Protein AF-A0A9D2QXW1-F1 (afdb_monomer)

pLDDT: mean 85.14, std 14.38, range [35.41, 95.31]

Foldseek 3Di:
DFADPVQWDWDWDADPQLKIKIKIAGNDPQKAWEWDDDDDLEITIDIDGDPDDDPPPSIYMDIWGANDLQWTQDPVRDIDGHDVPDWRWYDGPVDIDTGGSNCSSVVVGDPPPPDD

Sequence (116 aa):
PPAQSDEVNMTWAKDENGTVTLGFFPEILGVYLKVEDAGEDQILIRQYYDSQEEAAENGAFYTVNFIDEETIRLPDGTERTIEEGDSLKIQYEDKTEEISFSDLWEGSLPGDAQDD

Radius of gyration: 14.76 Å; Cα contacts (8 Å, |Δi|>4): 222; chains: 1; bounding box: 37×28×40 Å

Structure (mmCIF, N/CA/C/O backbone):
data_AF-A0A9D2QXW1-F1
#
_entry.id   AF-A0A9D2QXW1-F1
#
loop_
_atom_site.group_PDB
_atom_site.id
_atom_site.type_symbol
_atom_site.label_atom_id
_atom_site.label_alt_id
_atom_site.label_comp_id
_atom_site.label_asym_id
_atom_site.label_entity_id
_atom_site.label_seq_id
_atom_site.pdbx_PDB_ins_code
_atom_site.Cartn_x
_atom_site.Cartn_y
_atom_site.Cartn_z
_atom_site.occupancy
_atom_site.B_iso_or_equiv
_atom_site.auth_seq_id
_atom_site.auth_comp_id
_atom_site.auth_asym_id
_atom_site.auth_atom_id
_atom_site.pdbx_PDB_model_num
ATOM 1 N N . PRO A 1 1 ? 3.185 -6.755 -16.641 1.00 88.56 1 PRO A N 1
ATOM 2 C CA . PRO A 1 1 ? 3.061 -8.078 -15.969 1.00 88.56 1 PRO A CA 1
ATOM 3 C C . PRO A 1 1 ? 3.008 -7.853 -14.458 1.00 88.56 1 PRO A C 1
ATOM 5 O O . PRO A 1 1 ? 3.370 -6.747 -14.057 1.00 88.56 1 PRO A O 1
ATOM 8 N N . PRO A 1 2 ? 2.557 -8.811 -13.634 1.00 91.00 2 PRO A N 1
ATOM 9 C CA . PRO A 1 2 ? 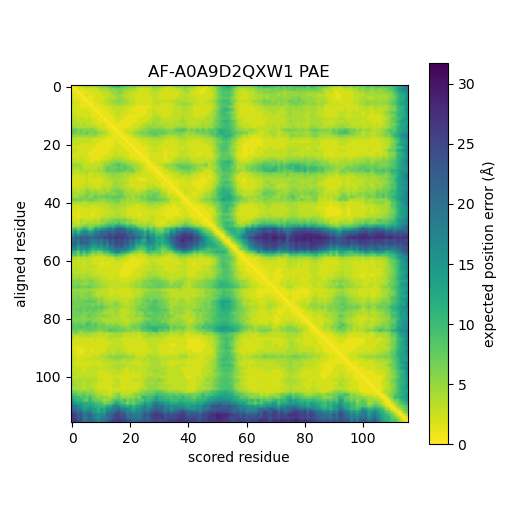2.830 -8.759 -12.200 1.00 91.00 2 PRO A CA 1
ATOM 10 C C . PRO A 1 2 ? 4.342 -8.645 -11.957 1.00 91.00 2 PRO A C 1
ATOM 12 O O . PRO A 1 2 ? 5.125 -9.132 -12.773 1.00 91.00 2 PRO A O 1
ATOM 15 N N . ALA A 1 3 ? 4.742 -7.935 -10.908 1.00 92.00 3 ALA A N 1
ATOM 16 C CA . ALA A 1 3 ? 6.149 -7.789 -10.556 1.00 92.00 3 ALA A CA 1
ATOM 17 C C . ALA A 1 3 ? 6.639 -8.976 -9.721 1.00 92.00 3 ALA A C 1
ATOM 19 O O . ALA A 1 3 ? 5.857 -9.536 -8.954 1.00 92.00 3 ALA A O 1
ATOM 20 N N . GLN A 1 4 ? 7.910 -9.354 -9.853 1.00 93.25 4 GLN A N 1
ATOM 21 C CA . GLN A 1 4 ? 8.541 -10.336 -8.963 1.00 93.25 4 GLN A CA 1
ATOM 22 C C . GLN A 1 4 ? 8.783 -9.698 -7.595 1.00 93.25 4 GLN A C 1
ATOM 24 O O . GLN A 1 4 ? 9.269 -8.571 -7.531 1.00 93.25 4 GLN A O 1
ATOM 29 N N . SER A 1 5 ? 8.451 -10.388 -6.503 1.00 91.19 5 SER A N 1
ATOM 30 C CA . SER A 1 5 ? 8.577 -9.792 -5.166 1.00 91.19 5 SER A CA 1
ATOM 31 C C . SER A 1 5 ? 10.026 -9.493 -4.772 1.00 91.19 5 SER A C 1
ATOM 33 O O . SER A 1 5 ? 10.285 -8.431 -4.221 1.00 91.19 5 SER A O 1
ATOM 35 N N . ASP A 1 6 ? 10.976 -10.355 -5.147 1.00 90.19 6 ASP A N 1
ATOM 36 C CA . ASP A 1 6 ? 12.422 -10.131 -4.977 1.00 90.19 6 ASP A CA 1
ATOM 37 C C . ASP A 1 6 ? 12.988 -8.988 -5.848 1.00 90.19 6 ASP A C 1
ATOM 39 O O . ASP A 1 6 ? 14.152 -8.638 -5.706 1.00 90.19 6 ASP A O 1
ATOM 43 N N . GLU A 1 7 ? 12.209 -8.413 -6.773 1.00 90.00 7 GLU A N 1
ATOM 44 C CA . GLU A 1 7 ? 12.621 -7.261 -7.598 1.00 90.00 7 GLU A CA 1
ATOM 45 C C . GLU A 1 7 ? 11.969 -5.946 -7.124 1.00 90.00 7 GLU A C 1
ATOM 47 O O . GLU A 1 7 ? 12.105 -4.902 -7.779 1.00 90.00 7 GLU A O 1
ATOM 52 N N . VAL A 1 8 ? 11.237 -5.988 -6.004 1.00 90.44 8 VAL A N 1
ATOM 53 C CA . VAL A 1 8 ? 10.485 -4.866 -5.440 1.00 90.44 8 VAL A CA 1
ATOM 54 C C . VAL A 1 8 ? 10.908 -4.623 -3.996 1.00 90.44 8 VAL A C 1
ATOM 56 O O . VAL A 1 8 ? 10.646 -5.420 -3.103 1.00 90.44 8 VAL A O 1
ATOM 59 N N . ASN A 1 9 ? 11.472 -3.448 -3.742 1.00 90.62 9 ASN A N 1
ATOM 60 C CA . ASN A 1 9 ? 11.731 -2.969 -2.396 1.00 90.62 9 ASN A CA 1
ATOM 61 C C . ASN A 1 9 ? 10.489 -2.258 -1.838 1.00 90.62 9 ASN A C 1
ATOM 63 O O . ASN A 1 9 ? 10.096 -1.198 -2.339 1.00 90.62 9 ASN A O 1
ATOM 67 N N . MET A 1 10 ? 9.896 -2.820 -0.783 1.00 90.81 10 MET A N 1
ATOM 68 C CA . MET A 1 10 ? 8.784 -2.210 -0.055 1.00 90.81 10 MET A CA 1
ATOM 69 C C . MET A 1 10 ? 9.299 -1.314 1.080 1.00 90.81 10 MET A C 1
ATOM 71 O O . MET A 1 10 ? 10.195 -1.684 1.829 1.00 90.81 10 MET A O 1
ATOM 75 N N . THR A 1 11 ? 8.709 -0.133 1.231 1.00 90.81 11 THR A N 1
ATOM 76 C CA . THR A 1 11 ? 8.967 0.801 2.333 1.00 90.81 11 THR A CA 1
ATOM 77 C C . THR A 1 11 ? 7.670 1.135 3.044 1.00 90.81 11 THR A C 1
ATOM 79 O O . THR A 1 11 ? 6.631 1.234 2.392 1.00 90.81 11 THR A O 1
ATOM 82 N N . TRP A 1 12 ? 7.742 1.422 4.338 1.00 92.88 12 TRP A N 1
ATOM 83 C CA . TRP A 1 12 ? 6.607 1.878 5.131 1.00 92.88 12 TRP A CA 1
ATOM 84 C C . TRP A 1 12 ? 6.896 3.227 5.774 1.00 92.88 12 TRP A C 1
ATOM 86 O O . TRP A 1 12 ? 8.006 3.491 6.237 1.00 92.88 12 TRP A O 1
ATOM 96 N N . ALA A 1 13 ? 5.883 4.082 5.806 1.00 91.75 13 ALA A N 1
ATOM 97 C CA . ALA A 1 13 ? 5.908 5.327 6.550 1.00 91.75 13 ALA A CA 1
ATOM 98 C C . ALA A 1 13 ? 4.529 5.603 7.139 1.00 91.75 13 ALA A C 1
ATOM 100 O O . ALA A 1 13 ? 3.516 5.418 6.466 1.00 91.75 13 ALA A O 1
ATOM 101 N N . LYS A 1 14 ? 4.489 6.106 8.370 1.00 93.00 14 LYS A N 1
ATOM 102 C CA . LYS A 1 14 ? 3.265 6.576 9.017 1.00 93.00 14 LYS A CA 1
ATOM 103 C C . LYS A 1 14 ? 3.411 8.036 9.399 1.00 93.00 14 LYS A C 1
ATOM 105 O O . LYS A 1 14 ?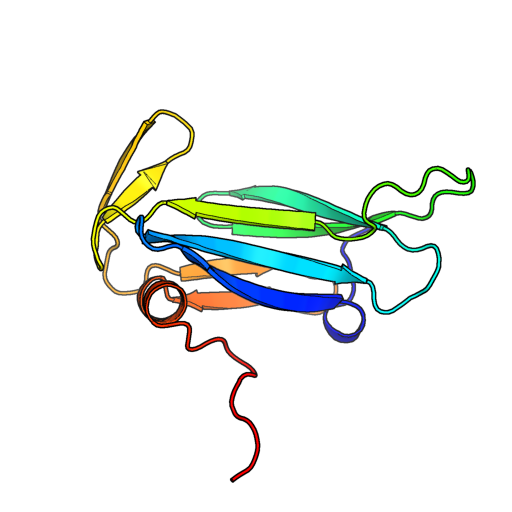 4.387 8.417 10.040 1.00 93.00 14 LYS A O 1
ATOM 110 N N . ASP A 1 15 ? 2.435 8.833 8.993 1.00 92.31 15 ASP A N 1
ATOM 111 C CA . ASP A 1 15 ? 2.358 10.246 9.347 1.00 92.31 15 ASP A CA 1
ATOM 112 C C . ASP A 1 15 ? 1.656 10.458 10.702 1.00 92.31 15 ASP A C 1
ATOM 114 O O . ASP A 1 15 ? 0.933 9.588 11.196 1.00 92.31 15 ASP A O 1
ATOM 118 N N . GLU A 1 16 ? 1.829 11.646 11.290 1.00 89.31 16 GLU A N 1
ATOM 119 C CA . GLU A 1 16 ? 1.191 12.064 12.545 1.00 89.31 16 GLU A CA 1
ATOM 120 C C . GLU A 1 16 ? -0.347 11.973 12.508 1.00 89.31 16 GLU A C 1
ATOM 122 O O . GLU A 1 16 ? -0.978 11.835 13.555 1.00 89.31 16 GLU A O 1
ATOM 127 N N . ASN A 1 17 ? -0.959 12.010 11.318 1.00 88.12 17 ASN A N 1
ATOM 128 C CA . ASN A 1 17 ? -2.407 11.879 11.130 1.00 88.12 17 ASN A CA 1
ATOM 129 C C . ASN A 1 17 ? -2.910 10.424 11.051 1.00 88.12 17 ASN A C 1
ATOM 131 O O . ASN A 1 17 ? -4.094 10.214 10.805 1.00 88.12 17 ASN A O 1
ATOM 135 N N . GLY A 1 18 ? -2.039 9.421 11.212 1.00 88.00 18 GLY A N 1
ATOM 136 C CA . GLY A 1 18 ? -2.423 8.007 11.117 1.00 88.00 18 GLY A CA 1
ATOM 137 C C . GLY A 1 18 ? -2.481 7.461 9.686 1.00 88.00 18 GLY A C 1
ATOM 138 O O . GLY A 1 18 ? -2.815 6.297 9.481 1.00 88.00 18 GLY A O 1
ATOM 139 N N . THR A 1 19 ? -2.113 8.253 8.678 1.00 93.94 19 THR A N 1
ATOM 140 C CA . THR A 1 19 ? -1.974 7.753 7.306 1.00 93.94 19 THR A CA 1
ATOM 141 C C . THR A 1 19 ? -0.704 6.919 7.180 1.00 93.94 19 THR A C 1
ATOM 143 O O . THR A 1 19 ? 0.406 7.431 7.333 1.00 93.94 19 THR A O 1
ATOM 146 N N . VAL A 1 20 ? -0.878 5.641 6.857 1.00 94.31 20 VAL A N 1
ATOM 147 C CA . VAL A 1 20 ? 0.195 4.709 6.516 1.00 94.31 20 VAL A CA 1
ATOM 148 C C . VAL A 1 20 ? 0.384 4.707 5.003 1.00 94.31 20 VAL A C 1
ATOM 150 O O . VAL A 1 20 ? -0.577 4.586 4.248 1.00 94.31 20 VAL A O 1
ATOM 153 N N . THR A 1 21 ? 1.626 4.832 4.556 1.00 93.88 21 THR A N 1
ATOM 154 C CA . THR A 1 21 ? 2.027 4.794 3.150 1.00 93.88 21 THR A CA 1
ATOM 155 C C . THR A 1 21 ? 2.978 3.629 2.933 1.00 93.88 21 THR A C 1
ATOM 157 O O . THR A 1 21 ? 4.044 3.572 3.545 1.00 93.88 21 THR A O 1
ATOM 160 N N . LEU A 1 22 ? 2.601 2.729 2.031 1.00 93.31 22 LEU A N 1
ATOM 161 C CA . LEU A 1 22 ? 3.466 1.699 1.478 1.00 93.31 22 LEU A CA 1
ATOM 162 C C . LEU A 1 22 ? 4.027 2.194 0.147 1.00 93.31 22 LEU A C 1
ATOM 164 O O . LEU A 1 22 ? 3.273 2.494 -0.779 1.00 93.31 22 LEU A O 1
ATOM 168 N N . GLY A 1 23 ? 5.346 2.301 0.064 1.00 92.81 23 GLY A N 1
ATOM 169 C CA . GLY A 1 23 ? 6.066 2.579 -1.176 1.00 92.81 23 GLY A CA 1
ATOM 170 C C . GLY A 1 23 ? 6.635 1.289 -1.748 1.00 92.81 23 GLY A C 1
ATOM 171 O O . GLY A 1 23 ? 7.222 0.507 -1.014 1.00 92.81 23 GLY A O 1
ATOM 172 N N . PHE A 1 24 ? 6.478 1.071 -3.046 1.00 92.38 24 PHE A N 1
ATOM 173 C CA . PHE A 1 24 ? 7.015 -0.071 -3.779 1.00 92.38 24 PHE A CA 1
ATOM 174 C C . PHE A 1 24 ? 7.978 0.460 -4.823 1.00 92.38 24 PHE A C 1
ATOM 176 O O . PHE A 1 24 ? 7.554 1.182 -5.722 1.00 92.38 24 PHE A O 1
ATOM 183 N N . PHE A 1 25 ? 9.255 0.108 -4.734 1.00 90.38 25 PHE A N 1
ATOM 184 C CA . PHE A 1 25 ? 10.288 0.617 -5.630 1.00 90.38 25 PHE A CA 1
ATOM 185 C C . PHE A 1 25 ? 10.958 -0.529 -6.381 1.00 90.38 25 PHE A C 1
ATOM 187 O O . PHE A 1 25 ? 11.350 -1.509 -5.753 1.00 90.38 25 PHE A O 1
ATOM 194 N N . PRO A 1 26 ? 11.109 -0.433 -7.710 1.00 89.75 26 PRO A N 1
ATOM 195 C CA . PRO A 1 26 ? 11.787 -1.467 -8.467 1.00 89.75 26 PRO A CA 1
ATOM 196 C C . PRO A 1 26 ? 13.284 -1.419 -8.176 1.00 89.75 26 PRO A C 1
ATOM 198 O O . PRO A 1 26 ? 13.900 -0.352 -8.221 1.00 89.75 26 PRO A O 1
ATOM 201 N N . GLU A 1 27 ? 13.890 -2.580 -7.950 1.00 87.56 27 GLU A N 1
ATOM 202 C CA . GLU A 1 27 ? 15.348 -2.689 -7.810 1.00 87.56 27 GLU A CA 1
ATOM 203 C C . GLU A 1 27 ? 16.069 -2.648 -9.171 1.00 87.56 27 GLU A C 1
ATOM 205 O O . GLU A 1 27 ? 17.282 -2.442 -9.258 1.00 87.56 27 GLU A O 1
ATOM 210 N N . ILE A 1 28 ? 15.316 -2.800 -10.264 1.00 83.5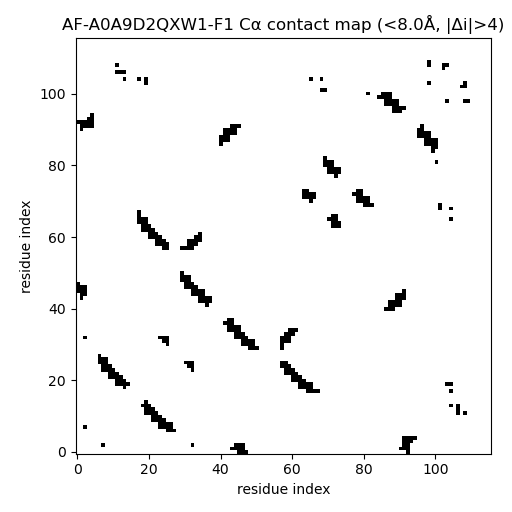6 28 ILE A N 1
ATOM 211 C CA . ILE A 1 28 ? 15.831 -2.862 -11.633 1.00 83.56 28 ILE A CA 1
ATOM 212 C C . ILE A 1 28 ? 15.705 -1.504 -12.326 1.00 83.56 28 ILE A C 1
ATOM 214 O O . ILE A 1 28 ? 14.627 -0.920 -12.431 1.00 83.56 28 ILE A O 1
ATOM 218 N N . LEU A 1 29 ? 16.814 -1.022 -12.892 1.00 80.56 29 LEU A N 1
ATOM 219 C CA . LEU A 1 29 ? 16.840 0.212 -13.680 1.00 80.56 29 LEU A CA 1
ATOM 220 C C . LEU A 1 29 ? 15.973 0.102 -14.944 1.00 80.56 29 LEU A C 1
ATOM 222 O O . LEU A 1 29 ? 16.083 -0.858 -15.706 1.00 80.56 29 LEU A O 1
ATOM 226 N N . GLY A 1 30 ? 15.156 1.127 -15.195 1.00 78.38 30 GLY A N 1
ATOM 227 C CA . GLY A 1 30 ? 14.245 1.177 -16.347 1.00 78.38 30 GLY A CA 1
ATOM 228 C C . GLY A 1 30 ? 12.968 0.349 -16.174 1.00 78.38 30 GLY A C 1
ATOM 229 O O . GLY A 1 30 ? 12.165 0.268 -17.105 1.00 78.38 30 GLY A O 1
ATOM 230 N N . VAL A 1 31 ? 12.773 -0.254 -14.998 1.00 84.81 31 VAL A N 1
ATOM 231 C CA . VAL A 1 31 ? 11.488 -0.805 -14.573 1.00 84.81 31 VAL A CA 1
ATOM 232 C C . VAL A 1 31 ? 10.737 0.257 -13.790 1.00 84.81 31 VAL A C 1
ATOM 234 O O . VAL A 1 31 ? 11.321 1.009 -13.013 1.00 84.81 31 VAL A O 1
ATOM 237 N N . TYR A 1 32 ? 9.431 0.288 -13.999 1.00 86.56 32 TYR A N 1
ATOM 238 C CA . TYR A 1 32 ? 8.493 1.113 -13.263 1.00 86.56 32 TYR A CA 1
ATOM 239 C C . TYR A 1 32 ? 7.416 0.218 -12.668 1.00 86.56 32 TYR A C 1
ATOM 241 O O . TYR A 1 32 ? 7.022 -0.779 -13.286 1.00 86.56 32 TYR A O 1
ATOM 249 N N . LEU A 1 33 ? 6.928 0.587 -11.488 1.00 90.38 33 LEU A N 1
ATOM 250 C CA . LEU A 1 33 ? 5.884 -0.143 -10.785 1.00 90.38 33 LEU A CA 1
ATOM 251 C C . LEU A 1 33 ? 4.570 0.632 -10.775 1.00 90.38 33 LEU A C 1
ATOM 253 O O . LEU A 1 33 ? 4.536 1.858 -10.759 1.00 90.38 33 LEU A O 1
ATOM 257 N N . LYS A 1 34 ? 3.463 -0.106 -10.759 1.00 90.81 34 LYS A N 1
ATOM 258 C CA . LYS A 1 34 ? 2.115 0.415 -10.544 1.00 90.81 34 LYS A CA 1
ATOM 259 C C . LYS A 1 34 ? 1.381 -0.505 -9.585 1.00 90.81 34 LYS A C 1
ATOM 261 O O . LYS A 1 34 ? 1.390 -1.721 -9.762 1.00 90.81 34 LYS A O 1
ATOM 266 N N . VAL A 1 35 ? 0.705 0.100 -8.619 1.00 91.88 35 VAL A N 1
ATOM 267 C CA . VAL A 1 35 ? -0.276 -0.573 -7.771 1.00 91.88 35 VAL A CA 1
ATOM 268 C C . VAL A 1 35 ? -1.617 -0.571 -8.507 1.00 91.88 35 VAL A C 1
ATOM 270 O O . VAL A 1 35 ? -2.084 0.476 -8.961 1.00 91.88 35 VAL A O 1
ATOM 273 N N . GLU A 1 36 ? -2.228 -1.742 -8.655 1.00 91.81 36 GLU A N 1
ATOM 274 C CA . GLU A 1 36 ? -3.599 -1.890 -9.143 1.00 91.81 36 GLU A CA 1
ATOM 275 C C . GLU A 1 36 ? -4.489 -2.459 -8.040 1.00 91.81 36 GLU A C 1
ATOM 277 O O . GLU A 1 36 ? -4.089 -3.376 -7.329 1.00 91.81 36 GLU A O 1
ATOM 282 N N . ASP A 1 37 ? -5.701 -1.921 -7.922 1.00 89.12 37 ASP A N 1
ATOM 283 C CA . ASP A 1 37 ? -6.750 -2.504 -7.089 1.00 89.12 37 ASP A CA 1
ATOM 284 C C . ASP A 1 37 ? -7.141 -3.880 -7.650 1.00 89.12 37 ASP A C 1
ATOM 286 O O . ASP A 1 37 ? -7.399 -4.026 -8.852 1.00 89.12 37 ASP A O 1
ATOM 290 N N . ALA A 1 38 ? -7.116 -4.895 -6.792 1.00 88.94 38 ALA A N 1
ATOM 291 C CA . ALA A 1 38 ? -7.409 -6.282 -7.144 1.00 88.94 38 ALA A CA 1
ATOM 292 C C . ALA A 1 38 ? -8.555 -6.878 -6.307 1.00 88.94 38 ALA A C 1
ATOM 294 O O . ALA A 1 38 ? -8.916 -8.039 -6.513 1.00 88.94 38 ALA A O 1
ATOM 295 N N . GLY A 1 39 ? -9.148 -6.094 -5.408 1.00 86.06 39 GLY A N 1
ATOM 296 C CA . GLY A 1 39 ? -10.235 -6.504 -4.530 1.00 86.06 39 GLY A CA 1
ATOM 297 C C . GLY A 1 39 ? -10.222 -5.739 -3.210 1.00 86.06 39 GLY A C 1
ATOM 298 O O . GLY A 1 39 ? -9.381 -4.875 -2.978 1.00 86.06 39 GLY A O 1
ATOM 299 N N . GLU A 1 40 ? -11.159 -6.091 -2.331 1.00 85.44 40 GLU A N 1
ATOM 300 C CA . GLU A 1 40 ? -11.176 -5.582 -0.959 1.00 85.44 40 GLU A CA 1
ATOM 301 C C . GLU A 1 40 ? -9.879 -5.982 -0.243 1.00 85.44 40 GLU A C 1
ATOM 303 O O . GLU A 1 40 ? -9.510 -7.156 -0.237 1.00 85.44 40 GLU A O 1
ATOM 308 N N . ASP A 1 41 ? -9.162 -4.980 0.272 1.00 89.00 41 ASP A N 1
ATOM 309 C CA . ASP A 1 41 ? -7.837 -5.107 0.895 1.00 89.00 41 ASP A CA 1
ATOM 310 C C . ASP A 1 41 ? -6.826 -5.887 0.052 1.00 89.00 41 ASP A C 1
ATOM 312 O O . ASP A 1 41 ? -5.914 -6.518 0.583 1.00 89.00 41 ASP A O 1
ATOM 316 N N . GLN A 1 42 ? -6.967 -5.858 -1.273 1.00 93.69 42 GLN A N 1
ATOM 317 C CA . GLN A 1 42 ? -6.081 -6.581 -2.167 1.00 93.69 42 GLN A CA 1
ATOM 318 C C . GLN A 1 42 ? -5.538 -5.663 -3.250 1.00 93.69 42 GLN A C 1
ATOM 320 O O . GLN A 1 42 ? -6.277 -5.068 -4.035 1.00 93.69 42 GLN A O 1
ATOM 325 N N . ILE A 1 43 ? -4.214 -5.626 -3.341 1.00 94.94 43 ILE A N 1
ATOM 326 C CA . ILE A 1 43 ? -3.495 -4.879 -4.362 1.00 94.94 43 ILE A CA 1
ATOM 327 C C . ILE A 1 43 ? -2.603 -5.801 -5.186 1.00 94.94 43 ILE A C 1
ATOM 329 O O . ILE A 1 43 ? -2.081 -6.799 -4.696 1.00 94.94 43 ILE A O 1
ATOM 333 N N . LEU A 1 44 ? -2.418 -5.458 -6.455 1.00 94.88 44 LEU A N 1
ATOM 334 C CA . LEU A 1 44 ? -1.537 -6.149 -7.389 1.00 94.88 44 LEU A CA 1
ATOM 335 C C . LEU A 1 44 ? -0.415 -5.208 -7.819 1.00 94.88 44 LEU A C 1
ATOM 337 O O . LEU A 1 44 ? -0.675 -4.155 -8.404 1.00 94.88 44 LEU A O 1
ATOM 341 N N . ILE A 1 45 ? 0.832 -5.613 -7.584 1.00 94.31 45 ILE A N 1
ATOM 342 C CA . ILE A 1 45 ? 2.002 -4.863 -8.039 1.00 94.31 45 ILE A CA 1
ATOM 343 C C . ILE A 1 45 ? 2.329 -5.288 -9.465 1.00 94.31 45 ILE A C 1
ATOM 345 O O . ILE A 1 45 ? 2.599 -6.458 -9.743 1.00 94.31 45 ILE A O 1
ATOM 349 N N . ARG A 1 46 ? 2.294 -4.336 -10.398 1.00 91.88 46 ARG A N 1
ATOM 350 C CA . ARG A 1 46 ? 2.637 -4.560 -11.803 1.00 91.88 46 ARG A CA 1
ATOM 351 C C . ARG A 1 46 ? 3.876 -3.804 -12.207 1.00 91.88 46 ARG A C 1
ATOM 353 O O . ARG A 1 46 ? 4.012 -2.633 -11.882 1.00 91.88 46 ARG A O 1
ATOM 360 N N . GLN A 1 47 ? 4.693 -4.449 -13.028 1.00 89.94 47 GLN A N 1
ATOM 361 C CA . GLN A 1 47 ? 5.829 -3.823 -13.678 1.00 89.94 47 GLN A CA 1
ATOM 362 C C . GLN A 1 47 ? 5.569 -3.515 -15.152 1.00 89.94 47 GLN A C 1
ATOM 364 O O . GLN A 1 47 ? 4.880 -4.263 -15.869 1.00 89.94 47 GLN A O 1
ATOM 369 N N . TYR A 1 48 ? 6.162 -2.416 -15.601 1.00 86.25 48 TYR A N 1
ATOM 370 C CA . TYR A 1 48 ? 6.222 -1.990 -16.991 1.00 86.25 48 TYR A CA 1
ATOM 371 C C . TYR A 1 48 ? 7.606 -1.424 -17.308 1.00 86.25 48 TYR A C 1
ATOM 373 O O . TYR A 1 48 ? 8.321 -0.931 -16.439 1.00 86.25 48 TYR A O 1
ATOM 381 N N . TYR A 1 49 ? 7.978 -1.545 -18.577 1.00 81.94 4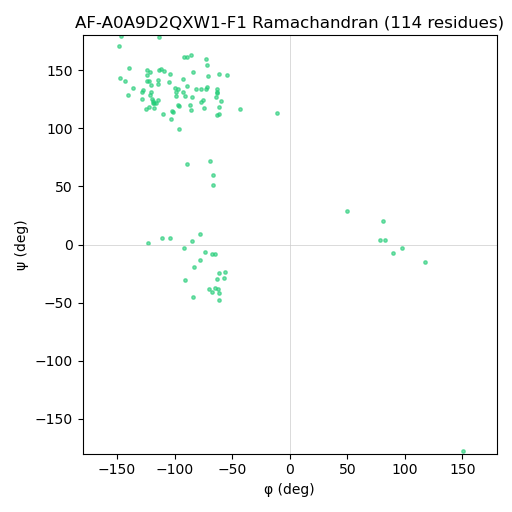9 TYR A N 1
ATOM 382 C CA . TYR A 1 49 ? 9.240 -1.057 -19.111 1.00 81.94 49 TYR A CA 1
ATOM 383 C C . TYR A 1 49 ? 8.905 0.124 -20.002 1.00 81.94 49 TYR A C 1
ATOM 385 O O . TYR A 1 49 ? 8.260 -0.065 -21.037 1.00 81.94 49 TYR A O 1
ATOM 393 N N . ASP A 1 50 ? 9.304 1.323 -19.596 1.00 68.25 50 ASP A N 1
ATOM 394 C CA . ASP A 1 50 ? 9.160 2.487 -20.456 1.00 68.25 50 ASP A CA 1
ATOM 395 C C . ASP A 1 50 ? 10.475 2.756 -21.193 1.00 68.25 50 ASP A C 1
ATOM 397 O O . ASP A 1 50 ? 11.564 2.677 -20.629 1.00 68.25 50 ASP A O 1
ATOM 401 N N . SER A 1 51 ? 10.368 2.995 -22.499 1.00 55.69 51 SER A N 1
ATOM 402 C CA . SER A 1 51 ? 11.511 3.315 -23.365 1.00 55.69 51 SER A CA 1
ATOM 403 C C . SER A 1 51 ? 11.743 4.825 -23.477 1.00 55.69 51 SER A C 1
ATOM 405 O O . SER A 1 51 ? 12.655 5.241 -24.188 1.00 55.69 51 SER A O 1
ATOM 407 N N . GLN A 1 52 ? 10.885 5.641 -22.860 1.00 55.75 52 GLN A N 1
ATOM 408 C CA . GLN A 1 52 ? 10.873 7.090 -22.963 1.00 55.75 52 GLN A CA 1
ATOM 409 C C . GLN A 1 52 ? 11.132 7.725 -21.593 1.00 55.75 52 GLN A C 1
ATOM 411 O O . GLN A 1 52 ? 10.443 7.493 -20.607 1.00 55.75 52 GLN A O 1
ATOM 416 N N . GLU A 1 53 ? 12.194 8.524 -21.580 1.00 50.59 53 GLU A N 1
ATOM 417 C CA . GLU A 1 53 ? 12.864 9.163 -20.448 1.00 50.59 53 GLU A CA 1
ATOM 418 C C . GLU A 1 53 ? 12.023 10.229 -19.718 1.00 50.59 53 GLU A C 1
ATOM 420 O O . GLU A 1 53 ? 12.446 11.380 -19.609 1.00 50.59 53 GLU A O 1
ATOM 425 N N . GLU A 1 54 ? 10.861 9.888 -19.164 1.00 46.41 54 GLU A N 1
ATOM 426 C CA . GLU A 1 54 ? 10.300 10.710 -18.091 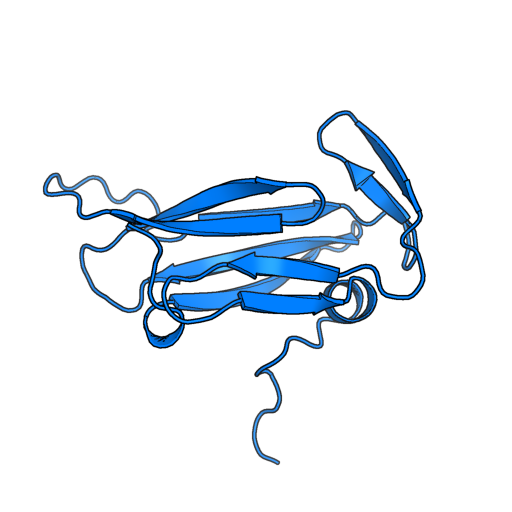1.00 46.41 54 GLU A CA 1
ATOM 427 C C . GLU A 1 54 ? 10.538 10.039 -16.743 1.00 46.41 54 GLU A C 1
ATOM 429 O O . GLU A 1 54 ? 10.060 8.944 -16.446 1.00 46.41 54 GLU A O 1
ATOM 434 N N . ALA A 1 55 ? 11.344 10.733 -15.937 1.00 43.78 55 ALA A N 1
ATOM 435 C CA . ALA A 1 55 ? 11.653 10.468 -14.542 1.00 43.78 55 ALA A CA 1
ATOM 436 C C . ALA A 1 55 ? 10.411 10.659 -13.652 1.00 43.78 55 ALA A C 1
ATOM 438 O O . ALA A 1 55 ? 10.439 11.404 -12.674 1.00 43.78 55 ALA A O 1
ATOM 439 N N . ALA A 1 56 ? 9.294 10.032 -14.018 1.00 50.69 56 ALA A N 1
ATOM 440 C CA . ALA A 1 56 ? 8.251 9.732 -13.061 1.00 50.69 56 ALA A CA 1
ATOM 441 C C . ALA A 1 56 ? 8.876 8.780 -12.044 1.00 50.69 56 ALA A C 1
ATOM 443 O O . ALA A 1 56 ? 9.558 7.837 -12.437 1.00 50.69 56 ALA A O 1
ATOM 444 N N . GLU A 1 57 ? 8.717 9.073 -10.758 1.00 55.97 57 GLU A N 1
ATOM 445 C CA . GLU A 1 57 ? 9.206 8.230 -9.672 1.00 55.97 57 GLU A CA 1
ATOM 446 C C . GLU A 1 57 ? 8.903 6.763 -10.006 1.00 55.97 57 GLU A C 1
ATOM 448 O O . GLU A 1 57 ? 7.747 6.394 -10.188 1.00 55.97 57 GLU A O 1
ATOM 453 N N . ASN A 1 58 ? 9.945 5.941 -10.178 1.00 73.94 58 ASN A N 1
ATOM 454 C CA . ASN A 1 58 ? 9.793 4.575 -10.702 1.00 73.94 58 ASN A CA 1
ATOM 455 C C . ASN A 1 58 ? 8.987 3.661 -9.759 1.00 73.94 58 ASN A C 1
ATOM 457 O O . ASN A 1 58 ? 8.685 2.520 -10.112 1.00 73.94 58 ASN A O 1
ATOM 461 N N . GLY A 1 59 ? 8.687 4.144 -8.553 1.00 80.25 59 GLY A N 1
ATOM 462 C CA . GLY A 1 59 ? 7.917 3.440 -7.548 1.00 80.25 59 GLY A CA 1
ATOM 463 C C . GLY A 1 59 ? 6.419 3.724 -7.606 1.00 80.25 59 GLY A C 1
ATOM 464 O O . GLY A 1 59 ? 5.954 4.716 -8.161 1.00 80.25 59 GLY A O 1
ATOM 465 N N . ALA A 1 60 ? 5.662 2.833 -6.9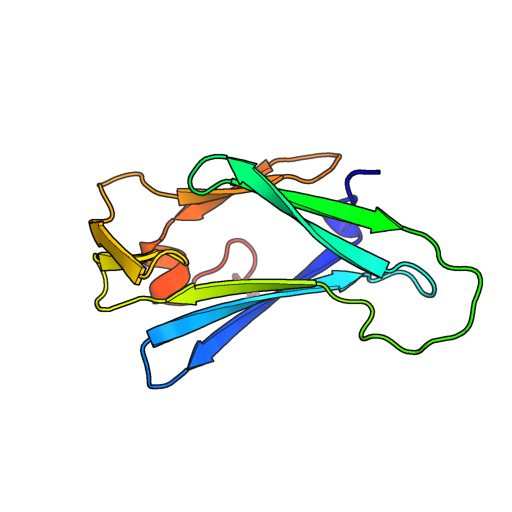84 1.00 89.50 60 ALA A N 1
ATOM 466 C CA . ALA A 1 60 ? 4.236 2.977 -6.767 1.00 89.50 60 ALA A CA 1
ATOM 467 C C . ALA A 1 60 ? 3.948 3.157 -5.280 1.00 89.50 60 ALA A C 1
ATOM 469 O O . ALA A 1 60 ? 4.662 2.624 -4.437 1.00 89.50 60 ALA A O 1
ATOM 470 N N . PHE A 1 61 ? 2.871 3.866 -4.958 1.00 91.31 61 PHE A N 1
ATOM 471 C CA . PHE A 1 61 ? 2.481 4.118 -3.577 1.00 91.31 61 PHE A CA 1
ATOM 472 C C . PHE A 1 61 ? 1.056 3.643 -3.330 1.00 91.31 61 PHE A C 1
ATOM 474 O O . PHE A 1 61 ? 0.175 3.826 -4.172 1.00 91.31 61 PHE A O 1
ATOM 481 N N . TYR A 1 62 ? 0.838 3.063 -2.157 1.00 91.88 62 TYR A N 1
ATOM 482 C CA . TYR A 1 62 ? -0.471 2.699 -1.642 1.00 91.88 62 TYR A CA 1
ATOM 483 C C . TYR A 1 62 ? -0.640 3.296 -0.250 1.00 91.88 62 TYR A C 1
ATOM 485 O O . TYR A 1 62 ? 0.260 3.194 0.581 1.00 91.88 62 TYR A O 1
ATOM 493 N N . THR A 1 63 ? -1.776 3.937 0.009 1.00 92.75 63 THR A N 1
ATOM 494 C CA . THR A 1 63 ? -2.034 4.605 1.285 1.00 92.75 63 THR A CA 1
ATOM 495 C C . THR A 1 63 ? -3.257 4.026 1.974 1.00 92.75 63 THR A C 1
ATOM 497 O O . THR A 1 63 ? -4.295 3.797 1.357 1.00 92.75 63 THR A O 1
ATOM 500 N N . VAL A 1 64 ? -3.133 3.832 3.284 1.00 92.75 64 VAL A N 1
ATOM 501 C CA . VAL A 1 64 ? -4.217 3.435 4.179 1.00 92.75 64 VAL A CA 1
ATOM 502 C C . VAL A 1 64 ? -4.384 4.538 5.212 1.00 92.75 64 VAL A C 1
ATOM 504 O O . VAL A 1 64 ? -3.438 4.907 5.905 1.00 92.75 64 VAL A O 1
ATOM 507 N N . ASN A 1 65 ? -5.587 5.095 5.305 1.00 94.31 65 ASN A N 1
ATOM 508 C CA . ASN A 1 65 ? -5.881 6.165 6.251 1.00 94.31 65 ASN A CA 1
ATOM 509 C C . ASN A 1 65 ? -6.496 5.558 7.504 1.00 94.31 65 ASN A C 1
ATOM 511 O O . ASN A 1 65 ? -7.687 5.259 7.505 1.00 94.31 65 ASN A O 1
ATOM 515 N N . PHE A 1 66 ? -5.710 5.373 8.556 1.00 94.50 66 PHE A N 1
ATOM 516 C CA . PHE A 1 66 ? -6.251 4.937 9.836 1.00 94.50 66 PHE A CA 1
ATOM 517 C C . PHE A 1 66 ? -6.831 6.137 10.579 1.00 94.50 66 PHE A C 1
ATOM 519 O O . PHE A 1 66 ? -6.213 7.198 10.652 1.00 94.50 66 PHE A O 1
ATOM 526 N N . ILE A 1 67 ? -8.033 5.958 11.112 1.00 93.88 67 ILE A N 1
ATOM 527 C CA . ILE A 1 67 ? -8.644 6.890 12.061 1.00 93.88 67 ILE A CA 1
ATOM 528 C C . ILE A 1 67 ? -8.135 6.550 13.463 1.00 93.88 67 ILE A C 1
ATOM 530 O O . ILE A 1 67 ? -7.686 7.432 14.188 1.00 93.88 67 ILE A O 1
ATOM 534 N N . ASP A 1 68 ? -8.134 5.255 13.776 1.00 92.38 68 ASP A N 1
ATOM 535 C CA . ASP A 1 68 ? -7.639 4.642 15.004 1.00 92.38 68 ASP A CA 1
ATOM 536 C C . ASP A 1 68 ? -7.064 3.249 14.658 1.00 92.38 68 ASP A C 1
ATOM 538 O O . ASP A 1 68 ? -7.128 2.819 13.504 1.00 92.38 68 ASP A O 1
ATOM 542 N N . GLU A 1 69 ? -6.538 2.513 15.643 1.00 89.88 69 GLU A N 1
ATOM 543 C CA . GLU A 1 69 ? -5.924 1.181 15.445 1.00 89.88 69 GLU A CA 1
ATOM 544 C C . GLU A 1 69 ? -6.853 0.137 14.794 1.00 89.88 69 GLU A C 1
ATOM 546 O O . GLU A 1 69 ? -6.389 -0.735 14.065 1.00 89.88 69 GLU A O 1
ATOM 551 N N . GLU A 1 70 ? -8.165 0.256 15.006 1.00 92.94 70 GLU A N 1
ATOM 552 C CA . GLU A 1 70 ? -9.186 -0.694 14.540 1.00 92.94 70 GLU A CA 1
ATOM 553 C C . GLU A 1 70 ? -10.087 -0.111 13.440 1.00 92.94 70 GLU A C 1
ATOM 555 O O . GLU A 1 70 ? -11.089 -0.719 13.071 1.00 92.94 70 GLU A O 1
ATOM 560 N N . THR A 1 71 ? -9.827 1.099 12.936 1.00 94.06 71 THR A N 1
ATOM 561 C CA . THR A 1 71 ? -10.728 1.747 11.967 1.00 94.06 71 THR A CA 1
ATOM 562 C C . THR A 1 71 ? -9.962 2.486 10.883 1.00 94.06 71 THR A C 1
ATOM 564 O O . THR A 1 71 ? -9.139 3.356 11.163 1.00 94.06 71 THR A O 1
ATOM 567 N N . ILE A 1 72 ? -10.302 2.197 9.627 1.00 94.06 72 ILE A N 1
ATOM 568 C CA . ILE A 1 72 ? -9.746 2.861 8.446 1.00 94.06 72 ILE A CA 1
ATOM 569 C C . ILE A 1 72 ? -10.804 3.681 7.713 1.00 94.06 72 ILE A C 1
ATOM 571 O O . ILE A 1 72 ? -11.989 3.347 7.683 1.00 94.06 72 ILE A O 1
ATOM 575 N N . ARG A 1 73 ? -10.359 4.753 7.063 1.00 94.12 73 ARG A N 1
ATOM 576 C CA . ARG A 1 73 ? -11.137 5.521 6.098 1.00 94.12 73 ARG A CA 1
ATOM 577 C C . ARG A 1 73 ? -10.803 5.062 4.684 1.00 94.12 73 ARG A C 1
ATOM 579 O O . ARG A 1 73 ? -9.669 5.184 4.220 1.00 94.12 73 ARG A O 1
ATOM 586 N 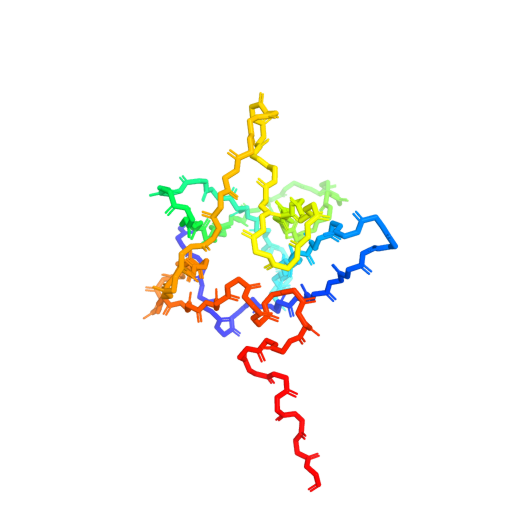N . LEU A 1 74 ? -11.830 4.587 3.993 1.00 90.50 74 LEU A N 1
ATOM 587 C CA . LEU A 1 74 ? -11.788 4.186 2.595 1.00 90.50 74 LEU A CA 1
ATOM 588 C C . LEU A 1 74 ? -11.694 5.414 1.670 1.00 90.50 74 LEU A C 1
ATOM 590 O O . LEU A 1 74 ? -12.079 6.519 2.063 1.00 90.50 74 LEU A O 1
ATOM 594 N N . PRO A 1 75 ? -11.235 5.244 0.417 1.00 84.69 75 PRO A N 1
ATOM 595 C CA . PRO A 1 75 ? -11.115 6.343 -0.545 1.00 84.69 75 PRO A CA 1
ATOM 596 C C . PRO A 1 75 ? -12.446 7.028 -0.901 1.00 84.69 75 PRO A C 1
ATOM 598 O O . PRO A 1 75 ? -12.436 8.201 -1.263 1.00 84.69 75 PRO A O 1
ATOM 601 N N . ASP A 1 76 ? -13.587 6.344 -0.752 1.00 87.00 76 ASP A N 1
ATOM 602 C CA . ASP A 1 76 ? -14.928 6.946 -0.908 1.00 87.00 76 ASP A CA 1
ATOM 603 C C . ASP A 1 76 ? -15.312 7.867 0.274 1.00 87.00 76 ASP A C 1
ATOM 605 O O . ASP A 1 76 ? -16.327 8.557 0.254 1.00 87.00 76 ASP A O 1
ATOM 609 N N . GLY A 1 77 ? -14.483 7.911 1.322 1.00 88.31 77 GLY A N 1
ATOM 610 C CA . GLY A 1 77 ? -14.698 8.695 2.538 1.00 88.31 77 GLY A CA 1
ATOM 611 C C . GLY A 1 77 ? -15.464 7.949 3.631 1.00 88.31 77 GLY A C 1
ATOM 612 O O . GLY A 1 77 ? -15.549 8.450 4.753 1.00 88.31 77 GLY A O 1
ATOM 613 N N . THR A 1 78 ? -15.985 6.757 3.338 1.00 92.81 78 THR A N 1
ATOM 614 C CA . THR A 1 78 ? -16.621 5.873 4.321 1.00 92.81 78 THR A CA 1
ATOM 615 C C . THR A 1 78 ? -15.602 5.245 5.265 1.00 92.81 78 THR A C 1
ATOM 617 O O . THR A 1 78 ? -14.438 5.057 4.920 1.00 92.81 78 THR A O 1
ATOM 620 N N . GLU A 1 79 ? -16.059 4.883 6.456 1.00 94.44 79 GLU A N 1
ATOM 621 C CA . GLU A 1 79 ? -15.236 4.305 7.516 1.00 94.44 79 GLU A CA 1
ATOM 622 C C . GLU A 1 79 ? -15.527 2.806 7.606 1.00 94.44 79 GLU A C 1
ATOM 624 O O . GLU A 1 79 ? -16.679 2.384 7.470 1.00 94.44 79 GLU A O 1
ATOM 629 N N . ARG A 1 80 ? -14.481 2.008 7.806 1.00 92.50 80 ARG A N 1
ATOM 630 C CA . ARG A 1 80 ? -14.559 0.559 7.965 1.00 92.50 80 ARG A CA 1
ATOM 631 C C . ARG A 1 80 ? -13.811 0.150 9.225 1.00 92.50 80 ARG A C 1
ATOM 633 O O . ARG A 1 80 ? -12.665 0.548 9.421 1.00 92.50 80 ARG A O 1
ATOM 640 N N . THR A 1 81 ? -14.462 -0.669 10.042 1.00 94.19 81 THR A N 1
ATOM 641 C CA . THR A 1 81 ? -13.829 -1.346 11.174 1.00 94.19 81 THR A CA 1
ATOM 642 C C . THR A 1 81 ? -13.013 -2.529 10.663 1.00 94.19 81 THR A C 1
ATOM 644 O O . THR A 1 81 ? -13.494 -3.286 9.821 1.00 94.19 81 THR A O 1
ATOM 647 N N . ILE A 1 82 ? -11.788 -2.651 11.159 1.00 92.19 82 ILE A N 1
ATOM 648 C CA . ILE A 1 82 ? -10.889 -3.776 10.919 1.00 92.19 82 ILE A CA 1
ATOM 649 C C . ILE A 1 82 ? -11.361 -4.930 11.806 1.00 92.19 82 ILE A C 1
ATOM 651 O O . ILE A 1 82 ? -11.457 -4.771 13.024 1.00 92.19 82 ILE A O 1
ATOM 655 N N . GLU A 1 83 ? -11.675 -6.078 11.214 1.00 90.00 83 GLU A N 1
ATOM 656 C CA . GLU A 1 83 ? -12.022 -7.285 11.959 1.00 90.00 83 GLU A CA 1
ATOM 657 C C . GLU A 1 83 ? -10.776 -8.123 12.285 1.00 90.00 83 GLU A C 1
ATOM 659 O O . GLU A 1 83 ? -9.708 -7.992 11.684 1.00 90.00 83 GLU A O 1
ATOM 664 N N . GLU A 1 84 ? -10.899 -9.023 13.262 1.00 82.75 84 GLU A N 1
ATOM 665 C CA . GLU A 1 84 ? -9.818 -9.952 13.591 1.00 82.75 84 GLU A CA 1
ATOM 666 C C . GLU A 1 84 ? -9.508 -10.851 12.379 1.00 82.75 84 GLU A C 1
ATOM 668 O O . GLU A 1 84 ? -10.354 -11.620 11.920 1.00 82.75 84 GLU A O 1
ATOM 673 N N . GLY A 1 85 ? -8.279 -10.752 11.867 1.00 85.31 85 GLY A N 1
ATOM 674 C CA . GLY A 1 85 ? -7.827 -11.466 10.669 1.00 85.31 85 GLY A CA 1
ATOM 675 C C . GLY A 1 85 ? -7.881 -10.651 9.373 1.00 85.31 85 GLY A C 1
ATOM 676 O O . GLY A 1 85 ? -7.419 -11.151 8.343 1.00 85.31 85 GLY A O 1
ATOM 677 N N . ASP A 1 86 ? -8.381 -9.410 9.408 1.00 91.06 86 ASP A N 1
ATOM 678 C CA . ASP A 1 86 ? -8.265 -8.499 8.270 1.00 91.06 86 ASP A CA 1
ATOM 679 C C . ASP A 1 86 ? -6.791 -8.185 7.980 1.00 91.06 86 ASP A C 1
ATOM 681 O O . ASP A 1 86 ? -5.993 -7.832 8.858 1.00 91.06 86 ASP A O 1
ATOM 685 N N . SER A 1 87 ? -6.422 -8.317 6.710 1.00 93.94 87 SER A N 1
ATOM 686 C CA . SER A 1 87 ? -5.056 -8.124 6.237 1.00 93.94 87 SER A CA 1
ATOM 687 C C . SER A 1 87 ? -5.047 -7.566 4.823 1.00 93.94 87 SER A C 1
ATOM 689 O O . SER A 1 87 ? -5.859 -7.946 3.980 1.00 93.94 87 SER A O 1
ATOM 691 N N . LEU A 1 88 ? -4.088 -6.682 4.561 1.00 93.62 88 LEU A N 1
ATOM 692 C CA . LEU A 1 88 ? -3.769 -6.221 3.223 1.00 93.62 88 LEU A CA 1
ATOM 693 C C . LEU A 1 88 ? -3.008 -7.321 2.483 1.00 93.62 88 LEU A C 1
ATOM 695 O O . LEU A 1 88 ? -1.946 -7.764 2.922 1.00 93.62 88 LEU A O 1
ATOM 699 N N . LYS A 1 89 ? -3.529 -7.721 1.327 1.00 95.06 89 LYS A N 1
ATOM 700 C CA . LYS A 1 89 ? -2.941 -8.730 0.450 1.00 95.06 89 LYS A CA 1
ATOM 701 C C . LYS A 1 89 ? -2.233 -8.056 -0.711 1.00 95.06 89 LYS A C 1
ATOM 703 O O . LYS A 1 89 ? -2.863 -7.448 -1.575 1.00 95.06 89 LYS A O 1
ATOM 708 N N . ILE A 1 90 ? -0.919 -8.200 -0.754 1.00 94.94 90 ILE A N 1
ATOM 709 C CA . ILE A 1 90 ? -0.055 -7.647 -1.788 1.00 94.94 90 ILE A CA 1
ATOM 710 C C . ILE A 1 90 ? 0.336 -8.782 -2.727 1.00 94.94 90 ILE A C 1
ATOM 712 O O . ILE A 1 90 ? 1.096 -9.684 -2.376 1.00 94.94 90 ILE A O 1
ATOM 716 N N . GLN A 1 91 ? -0.224 -8.767 -3.930 1.00 95.31 91 GLN A N 1
ATOM 717 C CA . GLN A 1 91 ? 0.017 -9.792 -4.930 1.00 95.31 91 GLN A CA 1
ATOM 718 C C . GLN A 1 91 ? 1.196 -9.416 -5.832 1.00 95.31 91 GLN A C 1
ATOM 720 O O . GLN A 1 91 ? 1.214 -8.350 -6.454 1.00 95.31 91 GLN A O 1
ATOM 725 N N . TYR A 1 92 ? 2.132 -10.354 -5.940 1.00 94.44 92 TYR A N 1
ATOM 726 C CA . TYR A 1 92 ? 3.266 -10.364 -6.858 1.00 94.44 92 TYR A CA 1
ATOM 727 C C . TYR A 1 92 ? 3.104 -11.514 -7.867 1.00 94.44 92 TYR A C 1
ATOM 729 O O . TYR A 1 92 ? 2.124 -12.262 -7.830 1.00 94.44 92 TYR A O 1
ATOM 737 N N . GLU A 1 93 ? 4.045 -11.658 -8.800 1.00 93.81 93 GLU A N 1
ATOM 738 C CA . GLU A 1 93 ? 4.044 -12.764 -9.764 1.00 93.81 93 GLU A CA 1
ATOM 739 C C . GLU A 1 93 ? 4.302 -14.118 -9.090 1.00 93.81 93 GLU A C 1
ATOM 741 O O . GLU A 1 93 ? 3.657 -15.110 -9.434 1.00 93.81 93 GLU A O 1
ATOM 746 N N . ASP A 1 94 ? 5.235 -14.160 -8.137 1.00 93.88 94 ASP A N 1
ATOM 747 C CA . ASP A 1 94 ? 5.692 -15.393 -7.492 1.00 93.88 94 ASP A CA 1
ATOM 748 C C . ASP A 1 94 ? 4.906 -15.745 -6.218 1.00 93.88 94 ASP A C 1
ATOM 750 O O . ASP A 1 94 ? 4.724 -16.928 -5.912 1.00 93.88 94 ASP A O 1
ATOM 754 N N . LYS A 1 95 ? 4.409 -14.733 -5.494 1.00 92.31 95 LYS A N 1
ATOM 755 C CA . LYS A 1 95 ? 3.771 -14.902 -4.184 1.00 92.31 95 LYS A CA 1
ATOM 756 C C . LYS A 1 95 ? 2.666 -13.883 -3.915 1.00 92.31 95 LYS A C 1
ATOM 758 O O . LYS A 1 95 ? 2.471 -12.908 -4.636 1.00 92.31 95 LYS A O 1
ATOM 763 N N . THR A 1 96 ? 1.928 -14.115 -2.836 1.00 94.00 96 THR A N 1
ATOM 764 C CA . THR A 1 96 ? 1.054 -13.116 -2.212 1.00 94.00 96 THR A CA 1
ATOM 765 C C . THR A 1 96 ? 1.544 -12.903 -0.791 1.00 94.00 96 THR A C 1
ATOM 767 O O . THR A 1 96 ? 1.709 -13.871 -0.052 1.00 94.00 96 THR A O 1
ATOM 770 N N . GLU A 1 97 ? 1.823 -11.654 -0.444 1.00 91.81 97 GLU A N 1
ATOM 771 C CA . GLU A 1 97 ? 2.240 -11.242 0.890 1.00 91.81 97 GLU A CA 1
ATOM 772 C C . GLU A 1 97 ? 1.026 -10.692 1.634 1.00 91.81 97 GLU A C 1
ATOM 774 O O . GLU A 1 97 ? 0.262 -9.906 1.078 1.00 91.81 97 GLU A O 1
ATOM 779 N N . GLU A 1 98 ? 0.809 -11.143 2.864 1.00 93.12 98 GLU A N 1
ATOM 780 C CA . GLU A 1 98 ? -0.328 -10.731 3.686 1.00 93.12 98 GLU A CA 1
ATOM 781 C C . GLU A 1 98 ? 0.212 -9.955 4.889 1.00 93.12 98 GLU A C 1
ATOM 783 O O . GLU A 1 98 ? 1.074 -10.455 5.613 1.00 93.12 98 GLU A O 1
ATOM 788 N N . ILE A 1 99 ? -0.271 -8.727 5.078 1.00 91.69 99 ILE A N 1
ATOM 789 C CA . ILE A 1 99 ? 0.131 -7.845 6.178 1.00 91.69 99 ILE A CA 1
ATOM 790 C C . ILE A 1 99 ? -1.119 -7.481 6.965 1.00 91.69 99 ILE A C 1
ATOM 792 O O . ILE A 1 99 ? -2.035 -6.866 6.419 1.00 91.69 99 ILE A O 1
ATOM 796 N N . SER A 1 100 ? -1.180 -7.855 8.240 1.00 92.25 100 SER A N 1
ATOM 797 C CA . SER A 1 100 ? -2.320 -7.504 9.090 1.00 92.25 100 SER A CA 1
ATOM 798 C C . SER A 1 100 ? -2.436 -5.985 9.210 1.00 92.25 100 SER A C 1
ATOM 800 O O . SER A 1 100 ? -1.429 -5.274 9.244 1.00 92.25 100 SER A O 1
ATOM 802 N N . PHE A 1 101 ? -3.653 -5.456 9.328 1.00 91.94 101 PHE A N 1
ATOM 803 C CA . PHE A 1 101 ? -3.808 -4.012 9.535 1.00 91.94 101 PHE A CA 1
ATOM 804 C C . PHE A 1 101 ? -3.196 -3.530 10.856 1.00 91.94 101 PHE A C 1
ATOM 806 O O . PHE A 1 101 ? -2.694 -2.410 10.909 1.00 91.94 101 PHE A O 1
ATOM 813 N N . SER A 1 102 ? -3.160 -4.380 11.885 1.00 90.00 102 SER A N 1
ATOM 814 C CA . SER A 1 102 ? -2.432 -4.109 13.130 1.00 90.00 102 SER A CA 1
ATOM 815 C C . SER A 1 102 ? -0.928 -3.951 12.881 1.00 90.00 102 SER A C 1
ATOM 817 O O . SER A 1 102 ? -0.346 -2.945 13.279 1.00 90.00 102 SER A O 1
ATOM 819 N N . ASP A 1 103 ? -0.318 -4.868 12.121 1.00 90.81 103 ASP A N 1
ATOM 820 C CA . ASP A 1 103 ? 1.095 -4.780 11.727 1.00 90.81 103 ASP A CA 1
ATOM 821 C C . ASP A 1 103 ? 1.370 -3.516 10.897 1.00 90.81 103 ASP A C 1
ATOM 823 O O . ASP A 1 103 ? 2.354 -2.812 11.131 1.00 90.81 1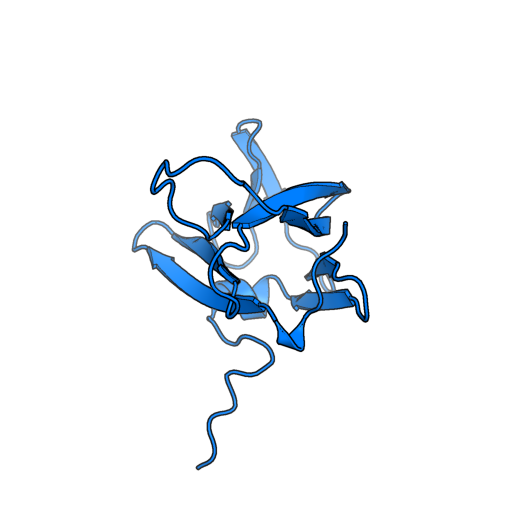03 ASP A O 1
ATOM 827 N N . LEU A 1 104 ? 0.470 -3.172 9.966 1.00 90.88 104 LEU A N 1
ATOM 828 C CA . LEU A 1 104 ? 0.543 -1.926 9.194 1.00 90.88 104 LEU A CA 1
ATOM 829 C C . LEU A 1 104 ? 0.448 -0.685 10.081 1.00 90.88 104 LEU A C 1
ATOM 831 O O . LEU A 1 104 ? 1.114 0.310 9.806 1.00 90.88 104 LEU A O 1
ATOM 835 N N . TRP A 1 105 ? -0.382 -0.712 11.118 1.00 90.31 105 TRP A N 1
ATOM 836 C CA . TRP A 1 105 ? -0.533 0.401 12.047 1.00 90.31 105 TRP A CA 1
ATOM 837 C C . TRP A 1 105 ? 0.709 0.595 12.927 1.00 90.31 105 TRP A C 1
ATOM 839 O O . TRP A 1 105 ? 1.088 1.743 13.197 1.00 90.31 105 TRP A O 1
ATOM 849 N N . GLU A 1 106 ? 1.332 -0.503 13.359 1.00 88.50 106 GLU A N 1
ATOM 850 C CA . GLU A 1 106 ? 2.526 -0.515 14.213 1.00 88.50 106 GLU A CA 1
ATOM 851 C C . GLU A 1 106 ? 3.838 -0.338 13.430 1.00 88.50 106 GLU A C 1
ATOM 853 O O . GLU A 1 106 ? 4.840 0.076 14.008 1.00 88.50 106 GLU A O 1
ATOM 858 N N . GLY A 1 107 ? 3.828 -0.595 12.119 1.00 84.44 107 GLY A N 1
ATOM 859 C CA . GLY A 1 107 ? 5.024 -0.584 11.272 1.00 84.44 107 GLY A CA 1
ATOM 860 C C . GLY A 1 107 ? 5.849 -1.867 11.360 1.00 84.44 107 GLY A C 1
ATOM 861 O O . GLY A 1 107 ? 7.024 -1.867 11.012 1.00 84.44 107 GLY A O 1
ATOM 862 N N . SER A 1 108 ? 5.240 -2.964 11.811 1.00 82.50 108 SER A N 1
ATOM 863 C CA . SER A 1 108 ? 5.876 -4.277 11.934 1.00 82.50 108 SER A CA 1
ATOM 864 C C . SER A 1 108 ? 5.708 -5.070 10.634 1.00 82.50 108 SER A C 1
ATOM 866 O O . SER A 1 108 ? 4.939 -6.026 10.561 1.00 82.50 108 SER A O 1
ATOM 868 N N . LEU A 1 109 ? 6.380 -4.644 9.560 1.00 78.00 109 LEU A N 1
ATOM 869 C CA . LEU A 1 109 ? 6.253 -5.307 8.259 1.00 78.00 109 LEU A CA 1
ATOM 870 C C . LEU A 1 109 ? 6.922 -6.696 8.241 1.00 78.00 109 LEU A C 1
ATOM 872 O O . LE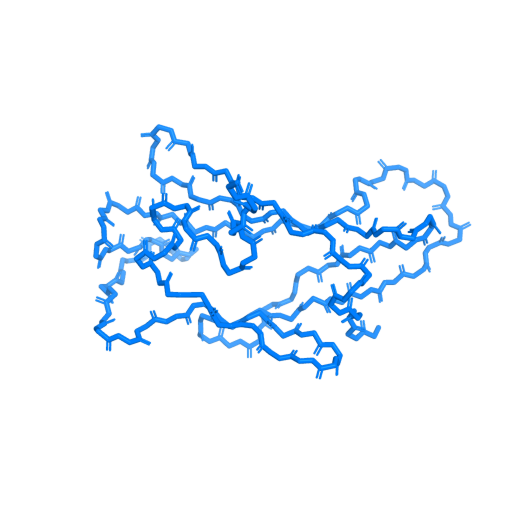U A 1 109 ? 7.998 -6.875 8.824 1.00 78.00 109 LEU A O 1
ATOM 876 N N . PRO A 1 110 ? 6.361 -7.676 7.506 1.00 63.28 110 PRO A N 1
ATOM 877 C CA . PRO A 1 110 ? 7.033 -8.948 7.273 1.00 63.28 110 PRO A CA 1
ATOM 878 C C . PRO A 1 110 ? 8.329 -8.703 6.486 1.00 63.28 110 PRO A C 1
ATOM 880 O O . PRO A 1 110 ? 8.297 -8.309 5.326 1.00 63.28 110 PRO A O 1
ATOM 883 N N . GLY A 1 111 ? 9.476 -8.912 7.134 1.00 55.47 111 GLY A N 1
ATOM 884 C CA . GLY A 1 111 ? 10.803 -8.646 6.559 1.00 55.47 111 GLY A CA 1
ATOM 885 C C . GLY A 1 111 ? 11.612 -7.574 7.293 1.00 55.47 111 GLY A C 1
ATOM 886 O O . GLY A 1 111 ? 12.829 -7.556 7.144 1.00 55.47 111 GLY A O 1
ATOM 887 N N . ASP A 1 112 ? 10.986 -6.774 8.166 1.00 49.91 112 ASP A N 1
ATOM 888 C CA . ASP A 1 112 ? 11.674 -5.802 9.040 1.00 49.91 112 ASP A CA 1
ATOM 889 C C . ASP A 1 112 ? 12.340 -6.464 10.266 1.00 49.91 112 ASP A C 1
ATOM 891 O O . ASP A 1 112 ? 12.847 -5.803 11.169 1.00 49.91 112 ASP A O 1
ATOM 895 N N . ALA A 1 113 ? 12.389 -7.802 10.299 1.00 42.56 113 ALA A N 1
ATOM 896 C CA . ALA A 1 113 ? 13.268 -8.540 11.196 1.00 42.56 113 ALA A CA 1
ATOM 897 C C . ALA A 1 113 ? 14.729 -8.336 10.754 1.00 42.56 113 ALA A C 1
ATOM 899 O O . ALA A 1 113 ? 15.363 -9.234 10.199 1.00 42.56 113 ALA A O 1
ATOM 900 N N . GLN A 1 114 ? 15.257 -7.131 10.978 1.00 40.97 114 GLN A N 1
ATOM 901 C CA . GLN A 1 114 ? 16.689 -6.898 11.013 1.00 40.97 114 GLN A CA 1
ATOM 902 C C . GLN A 1 114 ? 17.276 -7.738 12.154 1.00 40.97 114 GLN A C 1
ATOM 904 O O . GLN A 1 114 ? 16.972 -7.517 13.323 1.00 40.97 114 GLN A O 1
ATOM 909 N N . ASP A 1 115 ? 18.064 -8.731 11.745 1.00 37.81 115 ASP A N 1
ATOM 910 C CA . ASP A 1 115 ? 19.203 -9.344 12.439 1.00 37.81 115 ASP A CA 1
ATOM 911 C C . ASP A 1 115 ? 19.648 -8.536 13.687 1.00 37.81 115 ASP A C 1
ATOM 913 O O . ASP A 1 115 ? 20.118 -7.402 13.547 1.00 37.81 115 ASP A O 1
ATOM 917 N N . ASP A 1 116 ? 19.466 -9.110 14.886 1.00 35.41 116 ASP A N 1
ATOM 918 C CA . ASP A 1 116 ? 20.104 -8.655 16.141 1.00 35.41 116 ASP A CA 1
ATOM 919 C C . ASP A 1 116 ? 21.586 -9.066 16.173 1.00 35.41 116 ASP A C 1
ATOM 921 O O . ASP A 1 116 ? 21.872 -10.262 15.916 1.00 35.41 116 ASP A O 1
#

Secondary structure (DSSP, 8-state):
-BPPGGGEEEEEEE-TTSEEEEEEEESSTTEEEEEEEEETTEEEEEEEE--S-----SSEEEEEEEEETTEEE-TTS-EEEPPTT-EEEEE-SS-EEEEEHHHHHHT--TT-----

Solvent-accessible surface area (backbone atoms only — not comparable to full-atom values): 6746 Å² total; per-residue (Å²): 87,60,27,52,58,96,45,44,50,75,46,80,47,72,48,98,78,42,38,30,36,42,38,36,31,49,74,47,91,63,42,31,40,40,70,38,88,70,55,88,58,24,36,33,38,28,38,47,75,65,94,65,96,65,90,61,73,40,42,22,74,49,76,46,38,28,80,49,90,51,30,34,47,44,95,90,69,50,76,45,75,62,56,98,84,47,44,42,33,44,32,35,62,82,51,73,48,77,43,40,51,60,32,59,72,75,66,60,52,95,78,70,75,70,82,130

Organism: NCBI:txid2838483

Nearest PDB structures (foldseek):
  4uoz-assembly1_C  TM=5.515E-01  e=1.878E+00  Bifidobacterium animalis subsp. lactis Bl-04
  4uoq-assembly1_C  TM=4.218E-01  e=1.494E+00  Bifidobacterium animalis subsp. lactis Bl-04
  4uni-assembly1_C  TM=4.279E-01  e=1.774E+00  Bifidobacterium animalis subsp. lactis Bl-04
  5ngl-assembly3_C  TM=4.666E-01  e=8.293E+00  Bacteroides thetaiotaomicron

Mean predicted aligned error: 6.3 Å